Protein AF-U6KZA2-F1 (afdb_monomer)

Foldseek 3Di:
DDQLPDDLLVLLLVLLVCVVVVPQEDEAEQDDDPDPVDRDRNDDDDQLLQLLSQLLNVVSPRNYYHGDHHIDPPVCVVVSVVVVVVVVVVVVVCVVCVDDDDDDDDDDDDDDPVVVVSNVVSNVSSVVSNVSSVVVVVPDD

Radius of gyration: 17.97 Å; Cα contacts (8 Å, |Δi|>4): 141; chains: 1; bounding box: 48×34×57 Å

Sequence (141 aa):
MLGLGETPEEVAEALLLLRAAKVDAVTLGQYLRPSRGQLGVVSFVSPQQFEVYRHLALQQGFAFAAAGPLTRSSYRAGEFFLANLLKKQNAKLQADVGELRGGPQALQGPPSAAAAAAAAAAAEQAAELAEKARQRLQHRP

Secondary structure (DSSP, 8-state):
-B-SS--HHHHHHHHHHHHHTT--EEEEEB----STTSPPP--PPPHHHHHHHHHHHHHTT-SEEEEETT--TTTTHHHHHHHHHHHHHHHHHHHH--S---PPPP--PPPPHHHHHHHHHHHHHHHHHHHHHHHHHHT--

Organism: Eimeria tenella (NCBI:txid5802)

Mean predicted aligned error: 8.43 Å

Structure (mmCIF, N/CA/C/O backbone):
data_AF-U6KZA2-F1
#
_entry.id   AF-U6KZA2-F1
#
loop_
_atom_site.group_PDB
_atom_site.id
_atom_site.type_symbol
_atom_site.label_atom_id
_atom_site.label_alt_id
_atom_site.label_comp_id
_atom_site.label_asym_id
_atom_site.label_entity_id
_atom_site.label_seq_id
_atom_site.pdbx_PDB_ins_code
_atom_site.Cartn_x
_atom_site.Cartn_y
_atom_site.Cartn_z
_atom_site.occupancy
_atom_site.B_iso_or_equiv
_atom_site.auth_seq_id
_atom_site.auth_comp_id
_atom_site.auth_asym_id
_atom_site.auth_atom_id
_atom_site.pdbx_PDB_model_num
ATOM 1 N N . MET A 1 1 ? -2.045 4.811 4.011 1.00 96.31 1 MET A N 1
ATOM 2 C CA . MET A 1 1 ? -1.496 4.549 5.360 1.00 96.31 1 MET A CA 1
ATOM 3 C C . MET A 1 1 ? -2.319 3.431 5.957 1.00 96.31 1 MET A C 1
ATOM 5 O O . MET A 1 1 ? -3.520 3.453 5.734 1.00 96.31 1 MET A O 1
ATOM 9 N N . LEU A 1 2 ? -1.687 2.480 6.638 1.00 98.12 2 LEU A N 1
ATOM 10 C CA . LEU A 1 2 ? -2.336 1.286 7.185 1.00 98.12 2 LEU A CA 1
ATOM 11 C C . LEU A 1 2 ? -2.383 1.321 8.717 1.00 98.12 2 LEU A C 1
ATOM 13 O O . LEU A 1 2 ? -1.558 2.000 9.325 1.00 98.12 2 LEU A O 1
ATOM 17 N N . GLY A 1 3 ? -3.301 0.587 9.336 1.00 97.19 3 GLY A N 1
ATOM 18 C CA . GLY A 1 3 ? -3.482 0.513 10.786 1.00 97.19 3 GLY A CA 1
ATOM 19 C C . GLY A 1 3 ? -4.522 1.485 11.343 1.00 97.19 3 GLY A C 1
ATOM 20 O O . GLY A 1 3 ? -4.473 1.819 12.529 1.00 97.19 3 GLY A O 1
ATOM 21 N N . LEU A 1 4 ? -5.437 1.966 10.499 1.00 97.75 4 LEU A N 1
ATOM 22 C CA . LEU A 1 4 ? -6.536 2.867 10.865 1.00 97.75 4 LEU A CA 1
ATOM 23 C C . LEU A 1 4 ? -7.890 2.145 10.976 1.00 97.75 4 LEU A C 1
ATOM 25 O O . LEU A 1 4 ? -8.899 2.793 11.240 1.00 97.75 4 LEU A O 1
ATOM 29 N N . GLY A 1 5 ? -7.899 0.818 10.833 1.00 96.88 5 GLY A N 1
ATOM 30 C CA . GLY A 1 5 ? -9.086 -0.033 10.967 1.00 96.88 5 GLY A CA 1
ATOM 31 C C . GLY A 1 5 ? -9.545 -0.657 9.654 1.00 96.88 5 GLY A C 1
ATOM 32 O O . GLY A 1 5 ? -10.563 -1.338 9.640 1.00 96.88 5 GLY A O 1
ATOM 33 N N . GLU A 1 6 ? -8.794 -0.446 8.576 1.00 97.31 6 GLU A N 1
ATOM 34 C CA . GLU A 1 6 ? -9.039 -1.087 7.293 1.00 97.31 6 GLU A CA 1
ATOM 35 C C . GLU A 1 6 ? -8.785 -2.599 7.341 1.00 97.31 6 GLU A C 1
ATOM 37 O O . GLU A 1 6 ? -7.876 -3.088 8.020 1.00 97.31 6 GLU A O 1
ATOM 42 N N . THR A 1 7 ? -9.578 -3.333 6.571 1.00 96.81 7 THR A N 1
ATOM 43 C CA . THR A 1 7 ? -9.408 -4.767 6.324 1.00 96.81 7 THR A CA 1
ATOM 44 C C . THR A 1 7 ? -8.463 -5.021 5.142 1.00 96.81 7 THR A C 1
ATOM 46 O O . THR A 1 7 ? -8.332 -4.165 4.259 1.00 96.81 7 THR A O 1
ATOM 49 N N . PRO A 1 8 ? -7.805 -6.194 5.065 1.00 96.50 8 PRO A N 1
ATOM 50 C CA . PRO A 1 8 ? -6.988 -6.552 3.906 1.00 96.50 8 PRO A CA 1
ATOM 51 C C . PRO A 1 8 ? -7.754 -6.461 2.578 1.00 96.50 8 PRO A C 1
ATOM 53 O O . PRO A 1 8 ? -7.201 -6.012 1.574 1.00 96.50 8 PRO A O 1
ATOM 56 N N . GLU A 1 9 ? -9.031 -6.843 2.572 1.00 96.06 9 GLU A N 1
ATOM 57 C CA . GLU A 1 9 ? -9.904 -6.778 1.402 1.00 96.06 9 GLU A CA 1
ATOM 58 C C . GLU A 1 9 ? -10.108 -5.330 0.943 1.00 96.06 9 GLU A C 1
ATOM 60 O O . GLU A 1 9 ? -9.954 -5.042 -0.241 1.00 96.06 9 GLU A O 1
ATOM 65 N N . GLU A 1 10 ? -10.356 -4.394 1.864 1.00 96.38 10 GLU A N 1
ATOM 66 C CA . GLU A 1 10 ? -10.488 -2.965 1.541 1.00 96.38 10 GLU A CA 1
ATOM 67 C C . GLU A 1 10 ? -9.183 -2.368 1.001 1.00 96.38 10 GLU A C 1
ATOM 69 O O . GLU A 1 10 ? -9.209 -1.535 0.092 1.00 96.38 10 GLU A O 1
ATOM 74 N N . VAL A 1 11 ? -8.027 -2.812 1.508 1.00 97.62 11 VAL A N 1
ATOM 75 C CA . VAL A 1 11 ? -6.720 -2.412 0.960 1.00 97.62 11 VAL A CA 1
ATOM 76 C C . VAL A 1 11 ? -6.576 -2.903 -0.481 1.00 97.62 11 VAL A C 1
ATOM 78 O O . VAL A 1 11 ? -6.142 -2.150 -1.355 1.00 97.62 11 VAL A O 1
ATOM 81 N N . ALA A 1 12 ? -6.961 -4.148 -0.754 1.00 97.50 12 ALA A N 1
ATOM 82 C CA . ALA A 1 12 ? -6.900 -4.726 -2.090 1.00 97.50 12 ALA A CA 1
ATOM 83 C C . ALA A 1 12 ? -7.874 -4.064 -3.075 1.00 97.50 12 ALA A C 1
ATOM 85 O O . ALA A 1 12 ? -7.502 -3.783 -4.219 1.00 97.50 12 ALA A O 1
ATOM 86 N N . GLU A 1 13 ? -9.086 -3.746 -2.626 1.00 96.75 13 GLU A N 1
ATOM 87 C CA . GLU A 1 13 ? -10.054 -2.952 -3.383 1.00 96.75 13 GLU A CA 1
ATOM 88 C C . GLU A 1 13 ? -9.504 -1.557 -3.698 1.00 96.75 13 GLU A C 1
ATOM 90 O O . GLU A 1 13 ? -9.560 -1.110 -4.844 1.00 96.75 13 GLU A O 1
ATOM 95 N N . ALA A 1 14 ? -8.902 -0.880 -2.716 1.00 97.25 14 ALA A N 1
ATOM 96 C CA . ALA A 1 14 ? -8.285 0.423 -2.930 1.00 97.25 14 ALA A CA 1
ATOM 97 C C . ALA A 1 14 ? -7.166 0.355 -3.983 1.00 97.25 14 ALA A C 1
ATOM 99 O O . ALA A 1 14 ? -7.092 1.217 -4.859 1.00 97.25 14 ALA A O 1
ATOM 100 N N . LEU A 1 15 ? -6.328 -0.687 -3.956 1.00 97.50 15 LEU A N 1
ATOM 101 C CA . LEU A 1 15 ? -5.295 -0.903 -4.974 1.00 97.50 15 LEU A CA 1
ATOM 102 C C . LEU A 1 15 ? -5.895 -1.103 -6.374 1.00 97.50 15 LEU A C 1
ATOM 104 O O . LEU A 1 15 ? -5.389 -0.519 -7.332 1.00 97.50 15 LEU A O 1
ATOM 108 N N . LEU A 1 16 ? -6.983 -1.868 -6.501 1.00 96.25 16 LEU A N 1
ATOM 109 C CA . LEU A 1 16 ? -7.716 -2.035 -7.763 1.00 96.25 16 LEU A CA 1
ATOM 110 C C . LEU A 1 16 ? -8.254 -0.701 -8.296 1.00 96.25 16 LEU A C 1
ATOM 112 O O . LEU A 1 16 ? -8.063 -0.384 -9.471 1.00 96.25 16 LEU A O 1
ATOM 116 N N . LEU A 1 17 ? -8.877 0.102 -7.433 1.00 96.38 17 LEU A N 1
ATOM 117 C CA . LEU A 1 17 ? -9.426 1.410 -7.799 1.00 96.38 17 LEU A CA 1
ATOM 118 C C . LEU A 1 17 ? -8.328 2.394 -8.223 1.00 96.38 17 LEU A C 1
ATOM 120 O O . LEU A 1 17 ? -8.468 3.086 -9.230 1.00 96.38 17 LEU A O 1
ATOM 124 N N . LEU A 1 18 ? -7.198 2.415 -7.513 1.00 97.12 18 LEU A N 1
ATOM 125 C CA . LEU A 1 18 ? -6.031 3.220 -7.885 1.00 97.12 18 LEU A CA 1
ATOM 126 C C . LEU A 1 18 ? -5.467 2.806 -9.253 1.00 97.12 18 LEU A C 1
ATOM 128 O O . LEU A 1 18 ? -5.082 3.661 -10.053 1.00 97.12 18 LEU A O 1
ATOM 132 N N . ARG A 1 19 ? -5.454 1.504 -9.558 1.00 94.88 19 ARG A N 1
ATOM 133 C CA . ARG A 1 19 ? -5.057 1.016 -10.885 1.00 94.88 19 ARG A CA 1
ATOM 134 C C . ARG A 1 19 ? -6.041 1.415 -11.973 1.00 94.88 19 ARG A C 1
ATOM 136 O O . ARG A 1 19 ? -5.595 1.858 -13.030 1.00 94.88 19 ARG A O 1
ATOM 143 N N . ALA A 1 20 ? -7.344 1.338 -11.716 1.00 95.06 20 ALA A N 1
ATOM 144 C CA . ALA A 1 20 ? -8.362 1.833 -12.643 1.00 95.06 20 ALA A CA 1
ATOM 145 C C . ALA A 1 20 ? -8.203 3.344 -12.913 1.00 95.06 20 ALA A C 1
ATOM 147 O O . ALA A 1 20 ? -8.354 3.794 -14.048 1.00 95.06 20 ALA A O 1
ATOM 148 N N . ALA A 1 21 ? -7.786 4.109 -11.900 1.00 97.31 21 ALA A N 1
ATOM 149 C CA . ALA A 1 21 ? -7.436 5.525 -12.011 1.00 97.31 21 ALA A CA 1
ATOM 150 C C . ALA A 1 21 ? -6.050 5.793 -12.642 1.00 97.31 21 ALA A C 1
ATOM 152 O O . ALA A 1 21 ? -5.601 6.938 -12.667 1.00 97.31 21 ALA A O 1
ATOM 153 N N . LYS A 1 22 ? -5.371 4.764 -13.173 1.00 95.25 22 LYS A N 1
ATOM 154 C CA . LYS A 1 22 ? -4.061 4.847 -13.846 1.00 95.25 22 LYS A CA 1
ATOM 155 C C . LYS A 1 22 ? -2.928 5.381 -12.956 1.00 95.25 22 LYS A C 1
ATOM 157 O O . LYS A 1 22 ? -2.008 6.029 -13.444 1.00 95.25 22 LYS A O 1
ATOM 162 N N . VAL A 1 23 ? -2.958 5.093 -11.654 1.00 95.56 23 VAL A N 1
ATOM 163 C CA . VAL A 1 23 ? -1.880 5.480 -10.727 1.00 95.56 23 VAL A CA 1
ATOM 164 C C . VAL A 1 23 ? -0.661 4.579 -10.905 1.00 95.56 23 VAL A C 1
ATOM 166 O O . VAL A 1 23 ? -0.745 3.378 -10.670 1.00 95.56 23 VAL A O 1
ATOM 169 N N . ASP A 1 24 ? 0.493 5.142 -11.260 1.00 91.50 24 ASP A N 1
ATOM 170 C CA . ASP A 1 24 ? 1.701 4.363 -11.578 1.00 91.50 24 ASP A CA 1
ATOM 171 C C . ASP A 1 24 ? 2.469 3.839 -10.358 1.00 91.50 24 ASP A C 1
ATOM 173 O O . ASP A 1 24 ? 3.098 2.783 -10.434 1.00 91.50 24 ASP A O 1
ATOM 177 N N . ALA A 1 25 ? 2.439 4.565 -9.239 1.00 92.75 25 ALA A N 1
ATOM 178 C CA . ALA A 1 25 ? 3.220 4.252 -8.047 1.00 92.75 25 ALA A CA 1
ATOM 179 C C . ALA A 1 25 ? 2.364 4.255 -6.788 1.00 92.75 25 ALA A C 1
ATOM 181 O O . ALA A 1 25 ? 1.536 5.144 -6.597 1.00 92.75 25 ALA A O 1
ATOM 182 N N . VAL A 1 26 ? 2.623 3.304 -5.895 1.00 95.88 26 VAL A N 1
ATOM 183 C CA . VAL A 1 26 ? 1.966 3.244 -4.591 1.00 95.88 26 VAL A CA 1
ATOM 184 C C . VAL A 1 26 ? 2.967 2.990 -3.472 1.00 95.88 26 VAL A C 1
ATOM 186 O O . VAL A 1 26 ? 3.913 2.211 -3.601 1.00 95.88 26 VAL A O 1
ATOM 189 N N . THR A 1 27 ? 2.744 3.662 -2.346 1.00 96.38 27 THR A N 1
ATOM 190 C CA . THR A 1 27 ? 3.490 3.443 -1.108 1.00 96.38 27 THR A CA 1
ATOM 191 C C . THR A 1 27 ? 2.529 3.077 0.014 1.00 96.38 27 THR A C 1
ATOM 193 O O . THR A 1 27 ? 1.573 3.813 0.269 1.00 96.38 27 THR A O 1
ATOM 196 N N . LEU A 1 28 ? 2.802 1.985 0.718 1.00 97.75 28 LEU A N 1
ATOM 197 C CA . LEU A 1 28 ? 2.003 1.496 1.836 1.00 97.75 28 LEU A CA 1
ATOM 198 C C . LEU A 1 28 ? 2.852 1.529 3.108 1.00 97.75 28 LEU A C 1
ATOM 200 O O . LEU A 1 28 ? 3.804 0.768 3.253 1.00 97.75 28 LEU A O 1
ATOM 204 N N . GLY A 1 29 ? 2.521 2.446 4.014 1.00 97.62 29 GLY A N 1
ATOM 205 C CA . GLY A 1 29 ? 3.228 2.645 5.279 1.00 97.62 29 GLY A CA 1
ATOM 206 C C . GLY A 1 29 ? 2.314 2.506 6.489 1.00 97.62 29 GLY A C 1
ATOM 207 O O . GLY A 1 29 ? 1.120 2.805 6.391 1.00 97.62 29 GLY A O 1
ATOM 208 N N . GLN A 1 30 ? 2.879 2.105 7.630 1.00 98.25 30 GLN A N 1
ATOM 209 C CA . GLN A 1 30 ? 2.163 2.066 8.907 1.00 98.25 30 GLN A CA 1
ATOM 210 C C . GLN A 1 30 ? 1.814 3.486 9.358 1.00 98.25 30 GLN A C 1
ATOM 212 O O . GLN A 1 30 ? 2.673 4.375 9.403 1.00 98.25 30 GLN A O 1
ATOM 217 N N . TYR A 1 31 ? 0.557 3.691 9.735 1.00 97.94 31 TYR A N 1
ATOM 218 C CA . TYR A 1 31 ? 0.115 4.877 10.444 1.00 97.94 31 TYR A CA 1
ATOM 219 C C . TYR A 1 31 ? 0.740 4.891 11.834 1.00 97.94 31 TYR A C 1
ATOM 221 O O . TYR A 1 31 ? 0.541 3.985 12.643 1.00 97.94 31 TYR A O 1
ATOM 229 N N . LEU A 1 32 ? 1.514 5.943 12.083 1.00 95.94 32 LEU A N 1
ATOM 230 C CA . LEU A 1 32 ? 2.088 6.245 13.380 1.00 95.94 32 LEU A CA 1
ATOM 231 C C . LEU A 1 32 ? 1.425 7.522 13.865 1.00 95.94 32 LEU A C 1
ATOM 233 O O . LEU A 1 32 ? 1.594 8.585 13.265 1.00 95.94 32 LEU A O 1
ATOM 237 N N . ARG A 1 33 ? 0.641 7.389 14.932 1.00 96.31 33 ARG A N 1
ATOM 238 C CA . ARG A 1 33 ? -0.063 8.502 15.557 1.00 96.31 33 ARG A CA 1
ATOM 239 C C . ARG A 1 33 ? 0.952 9.559 16.032 1.00 96.31 33 ARG A C 1
ATOM 241 O O . ARG A 1 33 ? 1.757 9.233 16.902 1.00 96.31 33 ARG A O 1
ATOM 248 N N . PRO A 1 34 ? 0.913 10.806 15.517 1.00 95.12 34 PRO A N 1
ATOM 249 C CA . PRO A 1 34 ? 1.897 11.829 15.883 1.00 95.12 34 PRO A CA 1
ATOM 250 C C . PRO A 1 34 ? 1.764 12.306 17.333 1.00 95.12 34 PRO A C 1
ATOM 252 O O . PRO A 1 34 ? 2.760 12.461 18.033 1.00 95.12 34 PRO A O 1
ATOM 255 N N . SER A 1 35 ? 0.533 12.545 17.796 1.00 96.00 35 SER A N 1
ATOM 256 C CA . SER A 1 35 ? 0.237 12.932 19.175 1.00 96.00 35 SER A CA 1
ATOM 257 C C . SER A 1 35 ? -1.152 12.447 19.609 1.00 96.00 35 SER A C 1
ATOM 259 O O . SER A 1 35 ? -1.913 11.855 18.839 1.00 96.00 35 SER A O 1
ATOM 261 N N . ARG A 1 36 ? -1.511 12.690 20.876 1.00 93.75 36 ARG A N 1
ATOM 262 C CA . ARG A 1 36 ? -2.804 12.275 21.451 1.00 93.75 36 ARG A CA 1
ATOM 263 C C . ARG A 1 36 ? -4.021 12.963 20.813 1.00 93.75 36 ARG A C 1
ATOM 265 O O . ARG A 1 36 ? -5.136 12.522 21.054 1.00 93.75 36 ARG A O 1
ATOM 272 N N . GLY A 1 37 ? -3.832 14.009 20.009 1.00 94.88 37 GLY A N 1
ATOM 273 C CA . GLY A 1 37 ? -4.934 14.711 19.341 1.00 94.88 37 GLY A CA 1
ATOM 274 C C . GLY A 1 37 ? -5.424 14.046 18.051 1.00 94.88 37 GLY A C 1
ATOM 275 O O . GLY A 1 37 ? -6.540 14.309 17.622 1.00 94.88 37 GLY A O 1
ATOM 276 N N . GLN A 1 38 ? -4.614 13.191 17.419 1.00 96.75 38 GLN A N 1
ATOM 277 C CA . GLN A 1 38 ? -4.977 12.522 16.163 1.00 96.75 38 GLN A CA 1
ATOM 278 C C . GLN A 1 38 ? -5.609 11.153 16.419 1.00 96.75 38 GLN A C 1
ATOM 280 O O . GLN A 1 38 ? -5.552 10.635 17.540 1.00 96.75 38 GLN A O 1
ATOM 285 N N . LEU A 1 39 ? -6.174 10.562 15.362 1.00 95.69 39 LEU A N 1
ATOM 286 C CA . LEU A 1 39 ? -6.772 9.228 15.379 1.00 95.69 39 LEU A CA 1
ATOM 287 C C . LEU A 1 39 ? -5.837 8.204 16.035 1.00 95.69 39 LEU A C 1
ATOM 289 O O . LEU A 1 39 ? -4.617 8.233 15.834 1.00 95.69 39 LEU A O 1
ATOM 293 N N . GLY A 1 40 ? -6.422 7.319 16.843 1.00 96.69 40 GLY A N 1
ATOM 294 C CA . GLY A 1 40 ? -5.720 6.185 17.434 1.00 96.69 40 GLY A CA 1
ATOM 295 C C . GLY A 1 40 ? -5.232 5.209 16.365 1.00 96.69 40 GLY A C 1
ATOM 296 O O . GLY A 1 40 ? -5.818 5.117 15.290 1.00 96.69 40 GLY A O 1
ATOM 297 N N . VAL A 1 41 ? -4.154 4.484 16.663 1.00 96.81 41 VAL A N 1
ATOM 298 C CA . VAL A 1 41 ? -3.764 3.321 15.855 1.00 96.81 41 VAL A CA 1
ATOM 299 C C . VAL A 1 41 ? -4.702 2.176 16.228 1.00 96.81 41 VAL A C 1
ATOM 301 O O . VAL A 1 41 ? -4.843 1.880 17.413 1.00 96.81 41 VAL A O 1
ATOM 304 N N . VAL A 1 42 ? -5.336 1.556 15.236 1.00 97.62 42 VAL A N 1
ATOM 305 C CA . VAL A 1 42 ? -6.224 0.400 15.437 1.00 97.62 42 VAL A CA 1
ATOM 306 C C . VAL A 1 42 ? -5.425 -0.899 15.412 1.00 97.62 42 VAL A C 1
ATOM 308 O O . VAL A 1 42 ? -5.650 -1.780 16.236 1.00 97.62 42 VAL A O 1
ATOM 311 N N . SER A 1 43 ? -4.459 -1.015 14.499 1.00 96.75 43 SER A N 1
ATOM 312 C CA . SER A 1 43 ? -3.628 -2.211 14.362 1.00 96.75 43 SER A CA 1
ATOM 313 C C . SER A 1 43 ? -2.228 -1.882 13.840 1.00 96.75 43 SER A C 1
ATOM 315 O O . SER A 1 43 ? -2.002 -0.877 13.159 1.00 96.75 43 SER A O 1
ATOM 317 N N . PHE A 1 44 ? -1.269 -2.746 14.178 1.00 97.50 44 PHE A N 1
ATOM 318 C CA . PHE A 1 44 ? 0.072 -2.732 13.602 1.00 97.50 44 PHE A CA 1
ATOM 319 C C . PHE A 1 44 ? 0.187 -3.855 12.576 1.00 97.50 44 PHE A C 1
ATOM 321 O O . PHE A 1 44 ? 0.029 -5.028 12.910 1.00 97.50 44 PHE A O 1
ATOM 328 N N . VAL A 1 45 ? 0.456 -3.487 11.327 1.00 97.06 45 VAL A N 1
ATOM 329 C CA . VAL A 1 45 ? 0.575 -4.435 10.217 1.00 97.06 45 VAL A CA 1
ATOM 330 C C . VAL A 1 45 ? 1.915 -5.168 10.301 1.00 97.06 45 VAL A C 1
ATOM 332 O O . VAL A 1 45 ? 2.962 -4.550 10.509 1.00 97.06 45 VAL A O 1
ATOM 335 N N . SER A 1 46 ? 1.893 -6.494 10.141 1.00 96.38 46 SER A N 1
ATOM 336 C CA . SER A 1 46 ? 3.106 -7.312 10.187 1.00 96.38 46 SER A CA 1
ATOM 337 C C . SER A 1 46 ? 3.982 -7.098 8.943 1.00 96.38 46 SER A C 1
ATOM 339 O O . SER A 1 46 ? 3.462 -6.815 7.859 1.00 96.38 46 SER A O 1
ATOM 341 N N . PRO A 1 47 ? 5.314 -7.276 9.043 1.00 94.00 47 PRO A N 1
ATOM 342 C CA . PRO A 1 47 ? 6.202 -7.230 7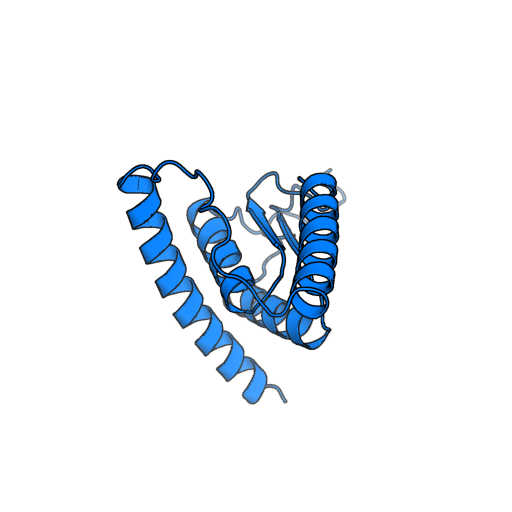.880 1.00 94.00 47 PRO A CA 1
ATOM 343 C C . PRO A 1 47 ? 5.777 -8.182 6.751 1.00 94.00 47 PRO A C 1
ATOM 345 O O . PRO A 1 47 ? 5.847 -7.818 5.582 1.00 94.00 47 PRO A O 1
ATOM 348 N N . GLN A 1 48 ? 5.274 -9.370 7.095 1.00 94.62 48 GLN A N 1
ATOM 349 C CA . GLN A 1 48 ? 4.788 -10.360 6.131 1.00 94.62 48 GLN A CA 1
ATOM 350 C C . GLN A 1 48 ? 3.576 -9.834 5.355 1.00 94.62 48 GLN A C 1
ATOM 352 O O . GLN A 1 48 ? 3.523 -9.954 4.135 1.00 94.62 48 GLN A O 1
ATOM 357 N N . GLN A 1 49 ? 2.635 -9.181 6.041 1.00 95.50 49 GLN A N 1
ATOM 358 C CA . GLN A 1 49 ? 1.462 -8.597 5.397 1.00 95.50 49 GLN A CA 1
ATOM 359 C C . GLN A 1 49 ? 1.835 -7.416 4.483 1.00 95.50 49 GLN A C 1
ATOM 361 O O . GLN A 1 49 ? 1.218 -7.230 3.434 1.00 95.50 49 GLN A O 1
ATOM 366 N N . PHE A 1 50 ? 2.870 -6.638 4.824 1.00 96.88 50 PHE A N 1
ATOM 367 C CA . PHE A 1 50 ? 3.401 -5.621 3.911 1.00 96.88 50 PHE A CA 1
ATOM 368 C C . PHE A 1 50 ? 3.931 -6.234 2.610 1.00 96.88 50 PHE A C 1
ATOM 370 O O . PHE A 1 50 ? 3.655 -5.684 1.544 1.00 96.88 50 PHE A O 1
ATOM 377 N N . GLU A 1 51 ? 4.626 -7.374 2.666 1.00 95.44 51 GLU A N 1
ATOM 378 C CA . GLU A 1 51 ? 5.061 -8.073 1.450 1.00 95.44 51 GLU A CA 1
ATOM 379 C C . GLU A 1 51 ? 3.874 -8.568 0.619 1.00 95.44 51 GLU A C 1
ATOM 381 O O . GLU A 1 51 ? 3.867 -8.358 -0.594 1.00 95.44 51 GLU A O 1
ATOM 386 N N . VAL A 1 52 ? 2.826 -9.117 1.248 1.00 96.88 52 VAL A N 1
ATOM 387 C CA . VAL A 1 52 ? 1.574 -9.483 0.552 1.00 96.88 52 VAL A CA 1
ATOM 388 C C . VAL A 1 52 ? 1.022 -8.283 -0.218 1.00 96.88 52 VAL A C 1
ATOM 390 O O . VAL A 1 52 ? 0.759 -8.376 -1.416 1.00 96.88 52 VAL A O 1
ATOM 393 N N . TYR A 1 53 ? 0.908 -7.118 0.426 1.00 97.56 53 TYR A N 1
ATOM 394 C CA . TYR A 1 53 ? 0.397 -5.920 -0.240 1.00 97.56 53 TYR A CA 1
ATOM 395 C C . TYR A 1 53 ? 1.323 -5.393 -1.340 1.00 97.56 53 TYR A C 1
ATOM 397 O O . TYR A 1 53 ? 0.848 -4.874 -2.353 1.00 97.56 53 TYR A O 1
ATOM 405 N N . ARG A 1 54 ? 2.643 -5.535 -1.173 1.00 95.88 54 ARG A N 1
ATOM 406 C CA . ARG A 1 54 ? 3.625 -5.183 -2.205 1.00 95.88 54 ARG A CA 1
ATOM 407 C C . ARG A 1 54 ? 3.441 -6.048 -3.444 1.00 95.88 54 ARG A C 1
ATOM 409 O O . ARG A 1 54 ? 3.366 -5.516 -4.550 1.00 95.88 54 ARG A O 1
ATOM 416 N N . HIS A 1 55 ? 3.349 -7.363 -3.255 1.00 95.50 55 HIS A N 1
ATOM 417 C CA . HIS A 1 55 ? 3.132 -8.324 -4.329 1.00 95.50 55 HIS A CA 1
ATOM 418 C C . HIS A 1 55 ? 1.800 -8.086 -5.026 1.00 95.50 55 HIS A C 1
ATOM 420 O O . HIS A 1 55 ? 1.776 -7.999 -6.252 1.00 95.50 55 HIS A O 1
ATOM 426 N N . LEU A 1 56 ? 0.734 -7.874 -4.255 1.00 96.38 56 LEU A N 1
ATOM 427 C CA . LEU A 1 56 ? -0.575 -7.520 -4.783 1.00 96.38 56 LEU A CA 1
ATOM 428 C C . LEU A 1 56 ? -0.499 -6.274 -5.671 1.00 96.38 56 LEU A C 1
ATOM 430 O O . LEU A 1 56 ? -0.935 -6.310 -6.815 1.00 96.38 56 LEU A O 1
ATOM 434 N N . ALA A 1 57 ? 0.104 -5.180 -5.204 1.00 95.75 57 ALA A N 1
ATOM 435 C CA . ALA A 1 57 ? 0.254 -3.980 -6.025 1.00 95.75 57 ALA A CA 1
ATOM 436 C C . ALA A 1 57 ? 1.028 -4.266 -7.333 1.00 95.75 57 ALA A C 1
ATOM 438 O O . ALA A 1 57 ? 0.586 -3.903 -8.426 1.00 95.75 57 ALA A O 1
ATOM 439 N N . LEU A 1 58 ? 2.155 -4.973 -7.264 1.00 93.25 58 LEU A N 1
ATOM 440 C CA . LEU A 1 58 ? 2.927 -5.308 -8.465 1.00 93.25 58 LEU A CA 1
ATOM 441 C C . LEU A 1 58 ? 2.132 -6.184 -9.449 1.00 93.25 58 LEU A C 1
ATOM 443 O O . LEU A 1 58 ? 2.147 -5.910 -10.647 1.00 93.25 58 LEU A O 1
ATOM 447 N N . GLN A 1 59 ? 1.383 -7.176 -8.959 1.00 93.56 59 GLN A N 1
ATOM 448 C CA . GLN A 1 59 ? 0.514 -8.035 -9.777 1.00 93.56 59 GLN A CA 1
ATOM 449 C C . GLN A 1 59 ? -0.602 -7.246 -10.479 1.00 93.56 59 GLN A C 1
ATOM 451 O O . GLN A 1 59 ? -0.972 -7.569 -11.604 1.00 93.56 59 GLN A O 1
ATOM 456 N N . GLN A 1 60 ? -1.106 -6.179 -9.854 1.00 92.12 60 GLN A N 1
ATOM 457 C CA . GLN A 1 60 ? -2.145 -5.314 -10.429 1.00 92.12 60 GLN A CA 1
ATOM 458 C C . GLN A 1 60 ? -1.576 -4.270 -11.414 1.00 92.12 60 GLN A C 1
ATOM 460 O O . GLN A 1 60 ? -2.311 -3.451 -11.975 1.00 92.12 60 GLN A O 1
ATOM 465 N N . GLY A 1 61 ? -0.260 -4.289 -11.645 1.00 92.69 61 GLY A N 1
ATOM 466 C CA . GLY A 1 61 ? 0.401 -3.501 -12.681 1.00 92.69 61 GLY A CA 1
ATOM 467 C C . GLY A 1 61 ? 0.858 -2.113 -12.241 1.00 92.69 61 GLY A C 1
ATOM 468 O O . GLY A 1 61 ? 1.035 -1.246 -13.097 1.00 92.69 61 GLY A O 1
ATOM 469 N N . PHE A 1 62 ? 1.049 -1.865 -10.940 1.00 93.75 62 PHE A N 1
ATOM 470 C CA . PHE A 1 62 ? 1.785 -0.671 -10.512 1.00 93.75 62 PHE A CA 1
ATOM 471 C C . PHE A 1 62 ? 3.226 -0.746 -11.040 1.00 93.75 62 PHE A C 1
ATOM 473 O O . PHE A 1 62 ? 3.911 -1.755 -10.873 1.00 93.75 62 PHE A O 1
ATOM 480 N N . ALA A 1 63 ? 3.715 0.338 -11.642 1.00 90.00 63 ALA A N 1
ATOM 481 C CA . ALA A 1 63 ? 5.103 0.441 -12.088 1.00 90.00 63 ALA A CA 1
ATOM 482 C C . ALA A 1 63 ? 6.086 0.430 -10.905 1.00 90.00 63 ALA A C 1
ATOM 484 O O . ALA A 1 63 ? 7.247 0.045 -11.067 1.00 90.00 63 ALA A O 1
ATOM 485 N N . PHE A 1 64 ? 5.619 0.849 -9.725 1.00 91.38 64 PHE A N 1
ATOM 486 C CA . PHE A 1 64 ? 6.357 0.779 -8.472 1.00 91.38 64 PHE A CA 1
ATOM 487 C C . PHE A 1 64 ? 5.435 0.598 -7.275 1.00 91.38 64 PHE A C 1
ATOM 489 O O . PHE A 1 64 ? 4.433 1.296 -7.122 1.00 91.38 64 PHE A O 1
ATOM 496 N N . ALA A 1 65 ? 5.834 -0.311 -6.393 1.00 94.06 65 ALA A N 1
ATOM 497 C CA . ALA A 1 65 ? 5.197 -0.518 -5.109 1.00 94.06 65 ALA A CA 1
ATOM 498 C C . ALA A 1 65 ? 6.266 -0.631 -4.023 1.00 94.06 65 ALA A C 1
ATOM 500 O O . ALA A 1 65 ? 7.155 -1.487 -4.093 1.00 94.06 65 ALA A O 1
ATOM 501 N N . ALA A 1 66 ? 6.155 0.214 -3.003 1.00 93.25 66 ALA A N 1
ATOM 502 C CA . ALA A 1 66 ? 6.909 0.075 -1.766 1.00 93.25 66 ALA A CA 1
ATOM 503 C C . ALA A 1 66 ? 5.934 -0.138 -0.612 1.00 93.25 66 ALA A C 1
ATOM 505 O O . ALA A 1 66 ? 4.977 0.618 -0.455 1.00 93.25 66 ALA A O 1
ATOM 506 N N . ALA A 1 67 ? 6.181 -1.152 0.204 1.00 95.94 67 ALA A N 1
ATOM 507 C CA . ALA A 1 67 ? 5.351 -1.460 1.353 1.00 95.94 67 ALA A CA 1
ATOM 508 C C . ALA A 1 67 ? 6.255 -1.806 2.533 1.00 95.94 67 ALA A C 1
ATOM 510 O O . ALA A 1 67 ? 7.196 -2.580 2.381 1.00 95.94 67 ALA A O 1
ATOM 511 N N . GLY A 1 68 ? 5.995 -1.211 3.690 1.00 95.38 68 GLY A N 1
ATOM 512 C CA . GLY A 1 68 ? 6.762 -1.489 4.895 1.00 95.38 68 GLY A CA 1
ATOM 513 C C . GLY A 1 68 ? 6.390 -0.565 6.052 1.00 95.38 68 GLY A C 1
ATOM 514 O O . GLY A 1 68 ? 5.844 0.519 5.828 1.00 95.38 68 GLY A O 1
ATOM 515 N N . PRO A 1 69 ? 6.725 -0.926 7.305 1.00 95.94 69 PRO A N 1
ATOM 516 C CA . PRO A 1 69 ? 6.297 -0.162 8.480 1.00 95.94 69 PRO A CA 1
ATOM 517 C C . PRO A 1 69 ? 6.708 1.319 8.427 1.00 95.94 69 PRO A C 1
ATOM 519 O O . PRO A 1 69 ? 5.920 2.220 8.715 1.00 95.94 69 PRO A O 1
ATOM 522 N N . LEU A 1 70 ? 7.937 1.591 7.987 1.00 95.00 70 LEU A N 1
ATOM 523 C CA . LEU A 1 70 ? 8.498 2.944 7.931 1.00 95.00 70 LEU A CA 1
ATOM 524 C C . LEU A 1 70 ? 8.370 3.604 6.554 1.00 95.00 70 LEU A C 1
ATOM 526 O O . LEU A 1 70 ? 8.823 4.734 6.374 1.00 95.00 70 LEU A O 1
ATOM 530 N N . THR A 1 71 ? 7.746 2.938 5.581 1.00 94.88 71 THR A N 1
ATOM 531 C CA . THR A 1 71 ? 7.575 3.488 4.235 1.00 94.88 71 THR A CA 1
ATOM 532 C C . THR A 1 71 ? 6.753 4.776 4.282 1.00 94.88 71 THR A C 1
ATOM 534 O O . THR A 1 71 ? 5.775 4.908 5.025 1.00 94.88 71 THR A O 1
ATOM 537 N N . ARG A 1 72 ? 7.175 5.758 3.487 1.00 93.75 72 ARG A N 1
ATOM 538 C CA . ARG A 1 72 ? 6.518 7.054 3.286 1.00 93.75 72 ARG A CA 1
ATOM 539 C C . ARG A 1 72 ? 6.482 7.360 1.794 1.00 93.75 72 ARG A C 1
ATOM 541 O O . ARG A 1 72 ? 7.191 6.719 1.024 1.00 93.75 72 ARG A O 1
ATOM 548 N N . SER A 1 73 ? 5.696 8.354 1.398 1.00 89.62 73 SER A N 1
ATOM 549 C CA . SER A 1 73 ? 5.530 8.738 -0.010 1.00 89.62 73 SER A CA 1
ATOM 550 C C . SER A 1 73 ? 6.846 9.099 -0.709 1.00 89.62 73 SER A C 1
ATOM 552 O O . SER A 1 73 ? 7.017 8.795 -1.883 1.00 89.62 73 SER A O 1
ATOM 554 N N . SER A 1 74 ? 7.796 9.708 0.005 1.00 88.06 74 SER A N 1
ATOM 555 C CA . SER A 1 74 ? 9.111 10.077 -0.536 1.00 88.06 74 SER A CA 1
ATOM 556 C C . SER A 1 74 ? 10.106 8.914 -0.612 1.00 88.06 74 SER A C 1
ATOM 558 O O . SER A 1 74 ? 11.173 9.063 -1.211 1.00 88.06 74 SER A O 1
ATOM 560 N N . TYR A 1 75 ? 9.793 7.758 -0.019 1.00 84.56 75 TYR A N 1
ATOM 561 C CA . TYR A 1 75 ? 10.714 6.628 0.048 1.00 84.56 75 TYR A CA 1
ATOM 562 C C . TYR A 1 75 ? 11.071 6.131 -1.359 1.00 84.56 75 TYR A C 1
ATOM 564 O O . TYR A 1 75 ? 10.208 5.658 -2.096 1.00 84.56 75 TYR A O 1
ATOM 572 N N . ARG A 1 76 ? 12.356 6.246 -1.722 1.00 81.88 76 ARG A N 1
ATOM 573 C CA . ARG A 1 76 ? 12.919 5.855 -3.031 1.00 81.88 76 ARG A CA 1
ATOM 574 C C . ARG A 1 76 ? 12.205 6.482 -4.240 1.00 81.88 76 ARG A C 1
ATOM 576 O O . ARG A 1 76 ? 12.301 5.969 -5.352 1.00 81.88 76 ARG A O 1
ATOM 583 N N . ALA A 1 77 ? 11.540 7.626 -4.054 1.00 84.69 77 ALA A N 1
ATOM 584 C CA . ALA A 1 77 ? 10.819 8.307 -5.131 1.00 84.69 77 ALA A CA 1
ATOM 585 C C . ALA A 1 77 ? 11.757 8.761 -6.268 1.00 84.69 77 ALA A C 1
ATOM 587 O O . ALA A 1 77 ? 11.400 8.661 -7.440 1.00 84.69 77 ALA A O 1
ATOM 588 N N . GLY A 1 78 ? 12.980 9.194 -5.934 1.00 81.94 78 GLY A N 1
ATOM 589 C CA . GLY A 1 78 ? 13.998 9.557 -6.927 1.00 81.94 78 GLY A CA 1
ATOM 590 C C . GLY A 1 78 ? 14.471 8.367 -7.767 1.00 81.94 78 GLY A C 1
ATOM 591 O O . GLY A 1 78 ? 14.576 8.478 -8.986 1.00 81.94 78 GLY A O 1
ATOM 592 N N . GLU A 1 79 ? 14.684 7.207 -7.141 1.00 83.44 79 GLU A N 1
ATOM 593 C CA . GLU A 1 79 ? 15.058 5.977 -7.851 1.00 83.44 79 GLU A CA 1
ATOM 594 C C . GLU A 1 79 ? 13.941 5.507 -8.784 1.00 83.44 79 GLU A C 1
ATOM 596 O O . GLU A 1 79 ? 14.205 5.139 -9.926 1.00 83.44 79 GLU A O 1
ATOM 601 N N . PHE A 1 80 ? 12.687 5.571 -8.327 1.00 82.31 80 PHE A N 1
ATOM 602 C CA . PHE A 1 80 ? 11.530 5.283 -9.167 1.00 82.31 80 PHE A CA 1
ATOM 603 C C . PHE A 1 80 ? 11.445 6.225 -10.373 1.00 82.31 80 PHE A C 1
ATOM 605 O O . PHE A 1 80 ? 11.271 5.766 -11.504 1.00 82.31 80 PHE A 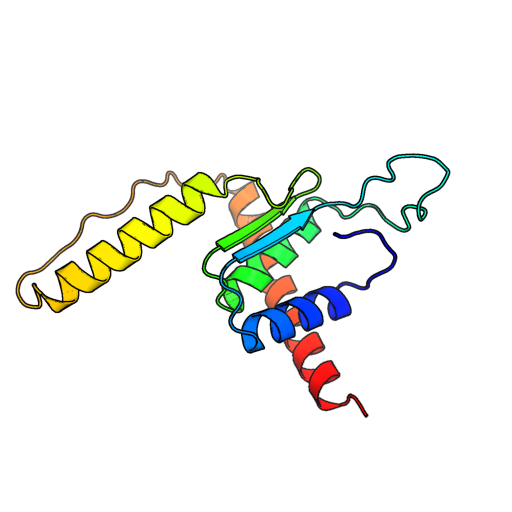O 1
ATOM 612 N N . PHE A 1 81 ? 11.588 7.534 -10.144 1.00 82.00 81 PHE A N 1
ATOM 613 C CA . PHE A 1 81 ? 11.549 8.532 -11.209 1.00 82.00 81 PHE A CA 1
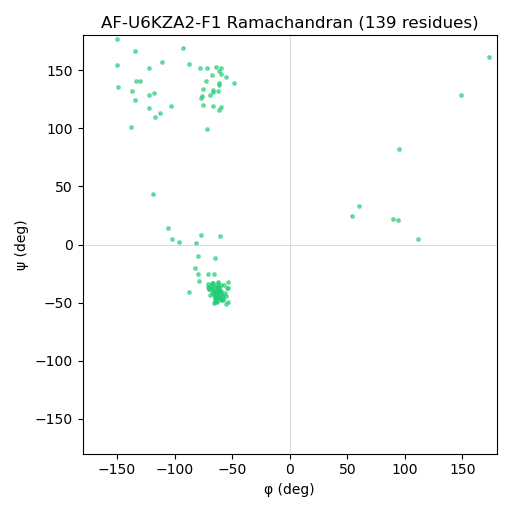ATOM 614 C C . PHE A 1 81 ? 12.626 8.260 -12.262 1.00 82.00 81 PHE A C 1
ATOM 616 O O . PHE A 1 81 ? 12.320 8.200 -13.455 1.00 82.00 81 PHE A O 1
ATOM 623 N N . LEU A 1 82 ? 13.864 8.015 -11.823 1.00 82.62 82 LEU A N 1
ATOM 624 C CA . LEU A 1 82 ? 14.977 7.712 -12.717 1.00 82.62 82 LEU A CA 1
ATOM 625 C C . LEU A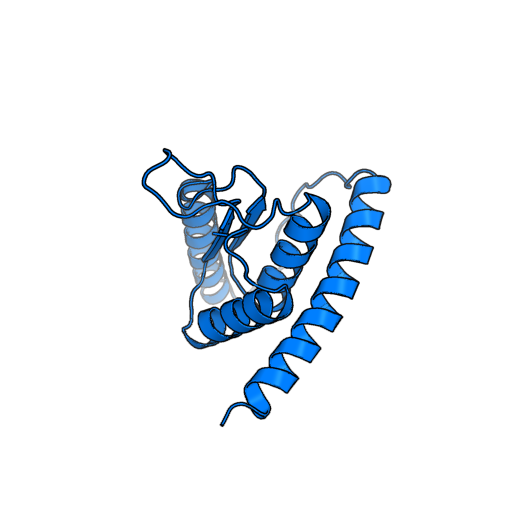 1 82 ? 14.763 6.391 -13.470 1.00 82.62 82 LEU A C 1
ATOM 627 O O . LEU A 1 82 ? 14.932 6.349 -14.686 1.00 82.62 82 LEU A O 1
ATOM 631 N N . ALA A 1 83 ? 14.329 5.329 -12.787 1.00 81.75 83 ALA A N 1
ATOM 632 C CA . ALA A 1 83 ? 14.045 4.043 -13.418 1.00 81.75 83 ALA A CA 1
ATOM 633 C C . ALA A 1 83 ? 12.954 4.158 -14.497 1.00 81.75 83 ALA A C 1
ATOM 635 O O . ALA A 1 83 ? 13.076 3.564 -15.569 1.00 81.75 83 ALA A O 1
ATOM 636 N N . ASN A 1 84 ? 11.909 4.952 -14.256 1.00 80.94 84 ASN A N 1
ATOM 637 C CA . ASN A 1 84 ? 10.870 5.216 -15.249 1.00 80.94 84 ASN A CA 1
ATOM 638 C C . ASN A 1 84 ? 11.351 6.083 -16.411 1.00 80.94 84 ASN A C 1
ATOM 640 O O . ASN A 1 84 ? 10.958 5.834 -17.551 1.00 80.94 84 ASN A O 1
ATOM 644 N N . LEU A 1 85 ? 12.196 7.083 -16.148 1.00 79.75 85 LEU A N 1
ATOM 645 C CA . LEU A 1 85 ? 12.812 7.890 -17.198 1.00 79.75 85 LEU A CA 1
ATOM 646 C C . LEU A 1 85 ? 13.654 7.006 -18.131 1.00 79.75 85 LEU A C 1
ATOM 648 O O . LEU A 1 85 ? 13.484 7.067 -19.348 1.00 79.75 85 LEU A O 1
ATOM 652 N N . LEU A 1 86 ? 14.476 6.119 -17.560 1.00 80.75 86 LEU A N 1
ATOM 653 C CA . LEU A 1 86 ? 15.294 5.157 -18.302 1.00 80.75 86 LEU A CA 1
ATOM 654 C C . LEU A 1 86 ? 14.442 4.139 -19.069 1.00 80.75 86 LEU A C 1
ATOM 656 O O . LEU A 1 86 ? 14.723 3.862 -20.230 1.00 80.75 86 LEU A O 1
ATOM 660 N N . LYS A 1 87 ? 13.361 3.614 -18.475 1.00 80.31 87 LYS A N 1
ATOM 661 C CA . LYS A 1 87 ? 12.417 2.730 -19.184 1.00 80.31 87 LYS A CA 1
ATOM 662 C C . LYS A 1 87 ? 11.792 3.415 -20.400 1.00 80.31 87 LYS A C 1
ATOM 664 O O . LYS A 1 87 ? 11.715 2.799 -21.456 1.00 80.31 87 LYS A O 1
ATOM 669 N N . LYS A 1 88 ? 11.381 4.683 -20.276 1.00 79.44 88 LYS A N 1
ATOM 670 C CA . LYS A 1 88 ? 10.831 5.465 -21.399 1.00 79.44 88 LYS A CA 1
ATOM 671 C C . LYS A 1 88 ? 11.874 5.703 -22.491 1.00 79.44 88 LYS A C 1
ATOM 673 O O . LYS A 1 88 ? 11.548 5.573 -23.667 1.00 79.44 88 LYS A O 1
ATOM 678 N N . GLN A 1 89 ? 13.115 6.014 -22.113 1.00 77.69 89 GLN A N 1
ATOM 679 C CA . GLN A 1 89 ? 14.222 6.160 -23.063 1.00 77.69 89 GLN A CA 1
ATOM 680 C C . GLN A 1 89 ? 14.525 4.844 -23.782 1.00 77.69 89 GLN A C 1
ATOM 682 O O . GLN A 1 89 ? 14.615 4.844 -25.001 1.00 77.69 89 GLN A O 1
ATOM 687 N N . ASN A 1 90 ? 14.595 3.723 -23.062 1.00 78.69 90 ASN A N 1
ATOM 688 C CA . ASN A 1 90 ? 14.812 2.405 -23.657 1.00 78.69 90 ASN A CA 1
ATOM 689 C C . ASN A 1 90 ? 13.661 1.981 -24.571 1.00 78.69 90 ASN A C 1
ATOM 691 O O . ASN A 1 90 ? 13.920 1.444 -25.636 1.00 78.69 90 ASN A O 1
ATOM 695 N N . ALA A 1 91 ? 12.407 2.245 -24.200 1.00 78.50 91 ALA A N 1
ATOM 696 C CA . ALA A 1 91 ? 11.261 1.965 -25.064 1.00 78.50 91 ALA A CA 1
ATOM 697 C C . ALA A 1 91 ? 11.302 2.804 -26.351 1.00 78.50 91 ALA A C 1
ATOM 699 O O . ALA A 1 91 ? 11.020 2.286 -27.427 1.00 78.50 91 ALA A O 1
ATOM 700 N N . LYS A 1 92 ? 11.707 4.079 -26.252 1.00 73.69 92 LYS A N 1
ATOM 701 C CA . LYS A 1 92 ? 11.931 4.943 -27.416 1.00 73.69 92 LYS A CA 1
ATOM 702 C C . LYS A 1 92 ? 13.071 4.412 -28.290 1.00 73.69 92 LYS A C 1
ATOM 704 O O . LYS A 1 92 ? 12.877 4.224 -29.478 1.00 73.69 92 LYS A O 1
ATOM 709 N N . LEU A 1 93 ? 14.2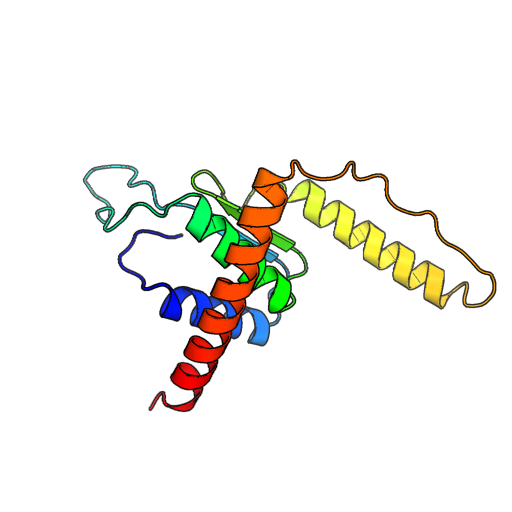11 4.078 -27.687 1.00 69.12 93 LEU A N 1
ATOM 710 C CA . LEU A 1 93 ? 15.355 3.494 -28.388 1.00 69.12 93 LEU A CA 1
ATOM 711 C C . LEU A 1 93 ? 15.011 2.151 -29.038 1.00 69.12 93 LEU A C 1
ATOM 713 O O . LEU A 1 93 ? 15.460 1.894 -30.136 1.00 69.12 93 LEU A O 1
ATOM 717 N N . GLN A 1 94 ? 14.210 1.293 -28.408 1.00 67.88 94 GLN A N 1
ATOM 718 C CA . GLN A 1 94 ? 13.780 0.022 -29.002 1.00 67.88 94 GLN A CA 1
ATOM 719 C C . GLN A 1 94 ? 12.779 0.213 -30.145 1.00 67.88 94 GLN A C 1
ATOM 721 O O . GLN A 1 94 ? 12.816 -0.550 -31.105 1.00 67.88 94 GLN A O 1
ATOM 726 N N . ALA A 1 95 ? 11.912 1.225 -30.065 1.00 66.38 95 ALA A N 1
ATOM 727 C CA . ALA A 1 95 ? 11.062 1.620 -31.185 1.00 66.38 95 ALA A CA 1
ATOM 728 C C . ALA A 1 95 ? 11.892 2.184 -32.354 1.00 66.38 95 ALA A C 1
ATOM 730 O O . ALA A 1 95 ? 11.564 1.930 -33.509 1.00 66.38 95 ALA A O 1
ATOM 731 N N . ASP A 1 96 ? 12.986 2.887 -32.045 1.00 61.72 96 ASP A N 1
ATOM 732 C CA . ASP A 1 96 ? 13.919 3.446 -33.027 1.00 61.72 96 ASP A CA 1
ATOM 733 C C . ASP A 1 96 ? 14.913 2.384 -33.577 1.00 61.72 96 ASP A C 1
ATOM 735 O O . ASP A 1 96 ? 15.396 2.519 -34.698 1.00 61.72 96 ASP A O 1
ATOM 739 N N . VAL A 1 97 ? 15.210 1.313 -32.821 1.00 60.94 97 VAL A N 1
ATOM 740 C CA . VAL A 1 97 ? 16.239 0.276 -33.097 1.00 60.94 97 VAL A CA 1
ATOM 741 C C . VAL A 1 97 ? 15.606 -1.122 -33.246 1.00 60.94 97 VAL A C 1
ATOM 743 O O . VAL A 1 97 ? 16.104 -2.119 -32.733 1.00 60.94 97 VAL A O 1
ATOM 746 N N . GLY A 1 98 ? 14.489 -1.232 -33.969 1.00 50.47 98 GLY A N 1
ATOM 747 C CA . GLY A 1 98 ? 13.772 -2.494 -34.229 1.00 50.47 98 GLY A CA 1
ATOM 748 C C . GLY A 1 98 ? 14.543 -3.60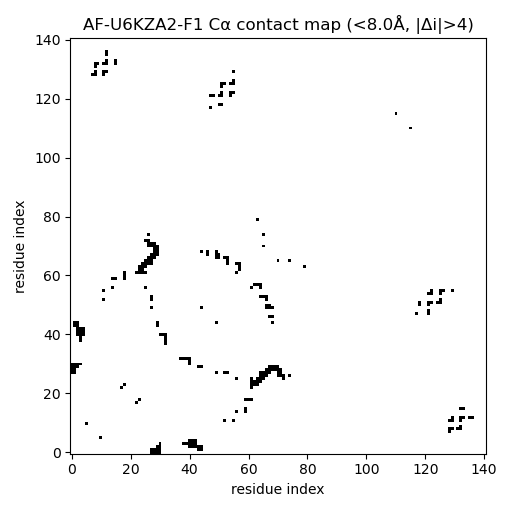8 -34.970 1.00 50.47 98 GLY A C 1
ATOM 749 O O . GLY A 1 98 ? 13.948 -4.634 -35.287 1.00 50.47 98 GLY A O 1
ATOM 750 N N . GLU A 1 99 ? 15.849 -3.475 -35.214 1.00 50.66 99 GLU A N 1
ATOM 751 C CA . GLU A 1 99 ? 16.711 -4.513 -35.787 1.00 50.66 99 GLU A CA 1
ATOM 752 C C . GLU A 1 99 ? 18.062 -4.553 -35.053 1.00 50.66 99 GLU A C 1
ATOM 754 O O . GLU A 1 99 ? 18.929 -3.727 -35.310 1.00 50.66 99 GLU A O 1
ATOM 759 N N . LEU A 1 100 ? 18.228 -5.516 -34.135 1.00 46.56 100 LEU A N 1
ATOM 760 C CA . LEU A 1 100 ? 19.456 -6.257 -33.763 1.00 46.56 100 LEU A CA 1
ATOM 761 C C . LEU A 1 100 ? 19.442 -6.652 -32.270 1.00 46.56 100 LEU A C 1
ATOM 763 O O . LEU A 1 100 ? 19.174 -5.867 -31.367 1.00 46.56 100 LEU A O 1
ATOM 767 N N . ARG A 1 101 ? 19.684 -7.947 -32.043 1.00 47.97 101 ARG A N 1
ATOM 768 C CA . ARG A 1 101 ? 19.446 -8.726 -30.813 1.00 47.97 101 ARG A CA 1
ATOM 769 C C . ARG A 1 101 ? 20.206 -8.263 -29.557 1.00 47.97 101 ARG A C 1
ATOM 771 O O . ARG A 1 101 ? 21.390 -7.967 -29.622 1.00 47.97 101 ARG A O 1
ATOM 778 N N . GLY A 1 102 ? 19.560 -8.501 -28.405 1.00 48.78 102 GLY A N 1
ATOM 779 C CA . GLY A 1 102 ? 20.200 -9.018 -27.181 1.00 48.78 102 GLY A CA 1
ATOM 780 C C . GLY A 1 102 ? 20.653 -7.980 -26.151 1.00 48.78 102 GLY A C 1
ATOM 781 O O . GLY A 1 102 ? 21.832 -7.661 -26.075 1.00 48.78 102 GLY A O 1
ATOM 782 N N . GLY A 1 103 ? 19.730 -7.499 -25.309 1.00 45.78 103 GLY A N 1
ATOM 783 C CA . GLY A 1 103 ? 20.060 -6.644 -24.159 1.00 45.78 103 GLY A CA 1
ATOM 784 C C . GLY A 1 103 ? 20.632 -7.428 -22.960 1.00 45.78 103 GLY A C 1
ATOM 785 O O . GLY A 1 103 ? 20.301 -8.604 -22.789 1.00 45.78 103 GLY A O 1
ATOM 786 N N . PRO A 1 104 ? 21.472 -6.801 -22.113 1.00 42.12 104 PRO A N 1
ATOM 787 C CA . PRO A 1 104 ? 22.172 -7.477 -21.023 1.00 42.12 104 PRO A CA 1
ATOM 788 C C . PRO A 1 104 ? 21.232 -7.850 -19.864 1.00 42.12 104 PRO A C 1
ATOM 790 O O . PRO A 1 104 ? 20.347 -7.082 -19.482 1.00 42.12 104 PRO A O 1
ATOM 793 N N . GLN A 1 105 ? 21.448 -9.034 -19.284 1.00 43.09 105 GLN A N 1
ATOM 794 C CA . GLN A 1 105 ? 20.774 -9.500 -18.069 1.00 43.09 105 GLN A CA 1
ATOM 795 C C . GLN A 1 105 ? 21.187 -8.658 -16.854 1.00 43.09 105 GLN A C 1
ATOM 797 O O . GLN A 1 105 ? 22.371 -8.422 -16.615 1.00 43.09 105 GLN A O 1
ATOM 802 N N . ALA A 1 106 ? 20.199 -8.230 -16.065 1.00 40.28 106 ALA A N 1
ATOM 803 C CA . ALA A 1 106 ? 20.421 -7.518 -14.815 1.00 40.28 106 ALA A CA 1
ATOM 804 C C . ALA A 1 106 ? 21.030 -8.447 -13.752 1.00 40.28 106 ALA A C 1
ATOM 806 O O . ALA A 1 106 ? 20.486 -9.509 -13.451 1.00 40.28 106 ALA A O 1
ATOM 807 N N . LEU A 1 107 ? 22.131 -8.005 -13.143 1.00 38.00 107 LEU A N 1
ATOM 808 C CA . LEU A 1 107 ? 22.734 -8.628 -11.968 1.00 38.00 107 LEU A CA 1
ATOM 809 C C . LEU A 1 107 ? 21.853 -8.365 -10.738 1.00 38.00 107 LEU A C 1
ATOM 811 O O . LEU A 1 107 ? 21.915 -7.296 -10.132 1.00 38.00 107 LEU A O 1
ATOM 815 N N . GLN A 1 108 ? 21.041 -9.347 -10.355 1.00 44.59 108 GLN A N 1
ATOM 816 C CA . GLN A 1 108 ? 20.494 -9.456 -9.004 1.00 44.59 108 GLN A CA 1
ATOM 817 C C . GLN A 1 108 ? 20.928 -10.811 -8.447 1.00 44.59 108 GLN A C 1
ATOM 819 O O . GLN A 1 108 ? 20.598 -11.852 -9.012 1.00 44.59 108 GLN A O 1
ATOM 824 N N . GLY A 1 109 ? 21.719 -10.796 -7.371 1.00 40.25 109 GLY A N 1
ATOM 825 C CA . GLY A 1 109 ? 22.055 -12.019 -6.642 1.00 40.25 109 GLY A CA 1
ATOM 826 C C . GLY A 1 109 ? 20.778 -12.683 -6.110 1.00 40.25 109 GLY A C 1
ATOM 827 O O . GLY A 1 109 ? 19.822 -11.970 -5.785 1.00 40.25 109 GLY A O 1
ATOM 828 N N . PRO A 1 110 ? 20.730 -14.025 -6.039 1.00 39.06 110 PRO A N 1
ATOM 829 C CA . PRO A 1 110 ? 19.526 -14.725 -5.620 1.00 39.06 110 PRO A CA 1
ATOM 830 C C . PRO A 1 110 ? 19.156 -14.328 -4.180 1.00 39.06 110 PRO A C 1
ATOM 832 O O . PRO A 1 110 ? 20.044 -14.227 -3.327 1.00 39.06 110 PRO A O 1
ATOM 835 N N . PRO A 1 111 ? 17.865 -14.093 -3.881 1.00 52.56 111 PRO A N 1
ATOM 836 C CA . PRO A 1 111 ? 17.424 -13.889 -2.508 1.00 52.56 111 PRO A CA 1
ATOM 837 C C . PRO A 1 111 ? 17.758 -15.125 -1.661 1.00 52.56 111 PRO A C 1
ATOM 839 O O . PRO A 1 111 ? 17.815 -16.245 -2.170 1.00 52.56 111 PRO A O 1
ATOM 842 N N . SER A 1 112 ? 17.962 -14.934 -0.353 1.00 62.56 112 SER A N 1
ATOM 843 C CA . SER A 1 112 ? 18.104 -16.066 0.572 1.00 62.56 112 SER A CA 1
ATOM 844 C C . SER A 1 112 ? 16.880 -16.986 0.451 1.00 62.56 112 SER A C 1
ATOM 846 O O . SER A 1 112 ? 15.759 -16.508 0.261 1.00 62.56 112 SER A O 1
ATOM 848 N N . ALA A 1 113 ? 17.077 -18.300 0.576 1.00 59.75 113 ALA A N 1
ATOM 849 C CA . ALA A 1 113 ? 16.004 -19.286 0.419 1.00 59.75 113 ALA A CA 1
ATOM 850 C C . ALA A 1 113 ? 14.783 -19.001 1.323 1.00 59.75 113 ALA A C 1
ATOM 852 O O . ALA A 1 113 ? 13.645 -19.223 0.915 1.00 59.75 113 ALA A O 1
ATOM 853 N N . ALA A 1 114 ? 15.002 -18.428 2.514 1.00 57.44 114 ALA A N 1
ATOM 854 C CA . ALA A 1 114 ? 13.932 -18.025 3.427 1.00 57.44 114 ALA A CA 1
ATOM 855 C C . ALA A 1 114 ? 13.132 -16.813 2.913 1.00 57.44 114 ALA A C 1
ATOM 857 O O . ALA A 1 114 ? 11.909 -16.777 3.037 1.00 57.44 114 ALA A O 1
ATOM 858 N N . ALA A 1 115 ? 13.805 -15.839 2.291 1.00 60.03 115 ALA A N 1
ATOM 859 C CA . ALA A 1 115 ? 13.148 -14.693 1.667 1.00 60.03 115 ALA A CA 1
ATOM 860 C C . ALA A 1 115 ? 12.356 -15.108 0.415 1.00 60.03 115 ALA A C 1
ATOM 862 O O . ALA A 1 115 ? 11.269 -14.589 0.176 1.00 60.03 115 ALA A O 1
ATOM 863 N N . ALA A 1 116 ? 12.862 -16.082 -0.348 1.00 62.84 116 ALA A N 1
ATOM 864 C CA . ALA A 1 116 ? 12.166 -16.634 -1.508 1.00 62.84 116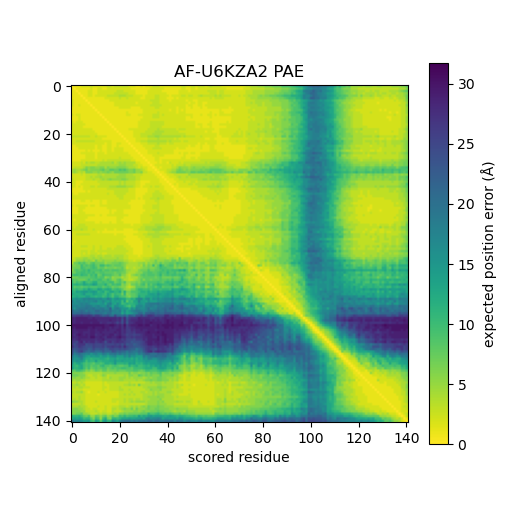 ALA A CA 1
ATOM 865 C C . ALA A 1 116 ? 10.880 -17.387 -1.114 1.00 62.84 116 ALA A C 1
ATOM 867 O O . ALA A 1 116 ? 9.838 -17.182 -1.732 1.00 62.84 116 ALA A O 1
ATOM 868 N N . ALA A 1 117 ? 10.929 -18.203 -0.056 1.00 69.12 117 ALA A N 1
ATOM 869 C CA . ALA A 1 117 ? 9.757 -18.922 0.449 1.00 69.12 117 ALA A CA 1
ATOM 870 C C . ALA A 1 117 ? 8.682 -17.969 1.003 1.00 69.12 117 ALA A C 1
ATOM 872 O O . ALA A 1 117 ? 7.501 -18.118 0.691 1.00 69.12 117 ALA A O 1
ATOM 873 N N . ALA A 1 118 ? 9.088 -16.948 1.767 1.00 71.56 118 ALA A N 1
ATOM 874 C CA . ALA A 1 118 ? 8.172 -15.925 2.270 1.00 71.56 118 ALA A CA 1
ATOM 875 C C . ALA A 1 118 ? 7.529 -15.107 1.133 1.00 71.56 118 ALA A C 1
ATOM 877 O O . ALA A 1 118 ? 6.343 -14.793 1.200 1.00 71.56 118 ALA A O 1
ATOM 878 N N . ALA A 1 119 ? 8.283 -14.809 0.069 1.00 74.31 119 ALA A N 1
ATOM 879 C CA . ALA A 1 119 ? 7.764 -14.121 -1.111 1.00 74.31 119 ALA A CA 1
ATOM 880 C C . ALA A 1 119 ? 6.753 -14.975 -1.898 1.00 74.31 119 ALA A C 1
ATOM 882 O O . ALA A 1 119 ? 5.760 -14.444 -2.390 1.00 74.31 119 ALA A O 1
ATOM 883 N N . ALA A 1 120 ? 6.971 -16.292 -1.993 1.00 81.38 120 ALA A N 1
ATOM 884 C CA . ALA A 1 120 ? 6.033 -17.205 -2.646 1.00 81.38 120 ALA A CA 1
ATOM 885 C C . ALA A 1 120 ? 4.690 -17.271 -1.898 1.00 81.38 120 ALA A C 1
ATOM 887 O O . ALA A 1 120 ? 3.642 -17.074 -2.511 1.00 81.38 12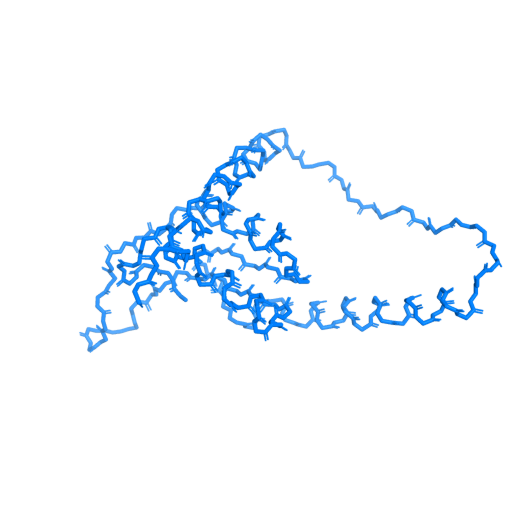0 ALA A O 1
ATOM 888 N N . ALA A 1 121 ? 4.730 -17.439 -0.572 1.00 86.44 121 ALA A N 1
ATOM 889 C CA . ALA A 1 121 ? 3.529 -17.415 0.265 1.00 86.44 121 ALA A CA 1
ATOM 890 C C . ALA A 1 121 ? 2.799 -16.062 0.178 1.00 86.44 121 ALA A C 1
ATOM 892 O O . ALA A 1 121 ? 1.576 -16.009 0.057 1.00 86.44 121 ALA A O 1
ATOM 893 N N . ALA A 1 122 ? 3.552 -14.956 0.168 1.00 87.38 122 ALA A N 1
ATOM 894 C CA . ALA A 1 122 ? 2.979 -13.625 0.018 1.00 87.38 122 ALA A CA 1
ATOM 895 C C . ALA A 1 122 ? 2.285 -13.426 -1.340 1.00 87.38 122 ALA A C 1
ATOM 897 O O . ALA A 1 122 ? 1.251 -12.764 -1.408 1.00 87.38 122 ALA A O 1
ATOM 898 N N . ALA A 1 123 ? 2.834 -13.996 -2.416 1.00 87.19 123 ALA A N 1
ATOM 899 C CA . ALA A 1 123 ? 2.264 -13.908 -3.757 1.00 87.19 123 ALA A CA 1
ATOM 900 C C . ALA A 1 123 ? 0.970 -14.725 -3.915 1.00 87.19 123 ALA A C 1
ATOM 902 O O . ALA A 1 123 ? 0.056 -14.269 -4.604 1.00 87.19 123 ALA A O 1
ATOM 903 N N . GLU A 1 124 ? 0.884 -15.896 -3.279 1.00 89.44 124 GLU A N 1
ATOM 904 C CA . GLU A 1 124 ? -0.331 -16.722 -3.247 1.00 89.44 124 GLU A CA 1
ATOM 905 C C . GLU A 1 124 ? -1.449 -16.013 -2.475 1.00 89.44 124 GLU A C 1
ATOM 907 O O . GLU A 1 124 ? -2.540 -15.797 -3.004 1.00 89.44 124 GLU A O 1
ATOM 912 N N . GLN A 1 125 ? -1.135 -15.530 -1.270 1.00 91.50 125 GLN A N 1
ATOM 913 C CA . GLN A 1 125 ? -2.080 -14.770 -0.456 1.00 91.50 125 GLN A CA 1
ATOM 914 C C . GLN A 1 125 ? -2.523 -13.471 -1.153 1.00 91.50 125 GLN A C 1
ATOM 916 O O . GLN A 1 125 ? -3.684 -13.073 -1.061 1.00 91.50 125 GLN A O 1
ATOM 921 N N . ALA A 1 126 ? -1.619 -12.809 -1.883 1.00 91.88 126 ALA A N 1
ATOM 922 C CA . ALA A 1 126 ? -1.952 -11.638 -2.687 1.00 91.88 126 ALA A CA 1
ATOM 923 C C . ALA A 1 126 ? -2.971 -11.966 -3.786 1.00 91.88 126 ALA A C 1
ATOM 925 O O . ALA A 1 126 ? -3.913 -11.198 -3.979 1.00 91.88 126 ALA A O 1
ATOM 926 N N . ALA A 1 127 ? -2.817 -13.098 -4.477 1.00 90.81 127 ALA A N 1
ATOM 927 C CA . ALA A 1 127 ? -3.731 -13.514 -5.536 1.00 90.81 127 ALA A CA 1
ATOM 928 C C . ALA A 1 127 ? -5.142 -13.797 -4.996 1.00 90.81 127 ALA A C 1
ATOM 930 O O . ALA A 1 127 ? -6.117 -13.273 -5.542 1.00 90.81 127 ALA A O 1
ATOM 931 N N . GLU A 1 128 ? -5.244 -14.538 -3.888 1.00 93.38 128 GLU A N 1
ATOM 932 C CA . GLU A 1 128 ? -6.520 -14.815 -3.214 1.00 93.38 128 GLU A CA 1
ATOM 933 C C . GLU A 1 128 ? -7.220 -13.512 -2.795 1.00 93.38 128 GLU A C 1
ATOM 935 O O . GLU A 1 128 ? -8.418 -13.315 -3.019 1.00 93.38 128 GLU A O 1
ATOM 940 N N . LEU A 1 129 ? -6.455 -12.575 -2.231 1.00 93.81 129 LEU A N 1
ATOM 941 C CA . LEU A 1 129 ? -6.979 -11.290 -1.791 1.00 93.81 129 LEU A CA 1
ATOM 942 C C . LEU A 1 129 ? -7.449 -10.420 -2.967 1.00 93.81 129 LEU A C 1
ATOM 944 O O . LEU A 1 129 ? -8.483 -9.755 -2.875 1.00 93.81 129 LEU A O 1
ATOM 948 N N . ALA A 1 130 ? -6.727 -10.446 -4.092 1.00 92.00 130 ALA A N 1
ATOM 949 C CA . ALA A 1 130 ? -7.134 -9.763 -5.318 1.00 92.00 130 ALA A CA 1
ATOM 950 C C . ALA A 1 130 ? -8.460 -10.312 -5.860 1.00 92.00 130 ALA A C 1
ATOM 952 O O . ALA A 1 130 ? -9.294 -9.538 -6.334 1.00 92.00 130 ALA A O 1
ATOM 953 N N . GLU A 1 131 ? -8.660 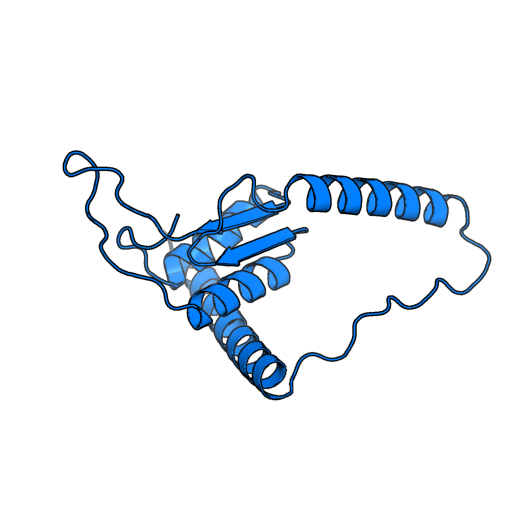-11.629 -5.805 1.00 93.25 131 GLU A N 1
ATOM 954 C CA . GLU A 1 131 ? -9.900 -12.263 -6.245 1.00 93.25 131 GLU A CA 1
ATOM 955 C C . GLU A 1 131 ? -11.081 -11.846 -5.363 1.00 93.25 131 GLU A C 1
ATOM 957 O O . GLU A 1 131 ? -12.082 -11.343 -5.880 1.00 93.25 131 GLU A O 1
ATOM 962 N N . LYS A 1 132 ? -10.927 -11.937 -4.037 1.00 93.62 132 LYS A N 1
ATOM 963 C CA . LYS A 1 132 ? -11.932 -11.475 -3.065 1.00 93.62 132 LYS A CA 1
ATOM 964 C C . LYS A 1 132 ? -12.304 -10.008 -3.278 1.00 93.62 132 LYS A C 1
ATOM 966 O O . LYS A 1 132 ? -13.484 -9.664 -3.293 1.00 93.62 132 LYS A O 1
ATOM 971 N N . ALA A 1 133 ? -11.314 -9.146 -3.500 1.00 92.69 133 ALA A N 1
ATOM 972 C CA . ALA A 1 133 ? -11.543 -7.727 -3.756 1.00 92.69 133 ALA A CA 1
ATOM 973 C C . ALA A 1 133 ? -12.321 -7.481 -5.060 1.00 92.69 133 ALA A C 1
ATOM 975 O O . ALA A 1 133 ? -13.234 -6.656 -5.096 1.00 92.69 133 ALA A O 1
ATOM 976 N N . ARG A 1 134 ? -12.013 -8.223 -6.135 1.00 92.19 134 ARG A N 1
ATOM 977 C CA . ARG A 1 134 ? -12.767 -8.146 -7.400 1.00 92.19 134 ARG A CA 1
ATOM 978 C C . ARG A 1 134 ? -14.215 -8.593 -7.216 1.00 92.19 134 ARG A C 1
ATOM 980 O O . ARG A 1 134 ? -15.112 -7.920 -7.715 1.00 92.19 134 ARG A O 1
ATOM 987 N N . GLN A 1 135 ? -14.443 -9.680 -6.480 1.00 92.19 135 GLN A N 1
ATOM 988 C CA . GLN A 1 135 ? -15.791 -10.159 -6.167 1.00 92.19 135 GLN A CA 1
ATOM 989 C C . GLN A 1 135 ? -16.575 -9.111 -5.364 1.00 92.19 135 GLN A C 1
ATOM 991 O O . GLN A 1 135 ? -17.707 -8.793 -5.721 1.00 92.19 135 GLN A O 1
ATOM 996 N N . ARG A 1 136 ? -15.972 -8.500 -4.337 1.00 91.94 136 ARG A N 1
ATOM 997 C CA . ARG A 1 136 ? -16.623 -7.448 -3.534 1.00 91.94 136 ARG A CA 1
ATOM 998 C C . ARG A 1 136 ? -16.981 -6.210 -4.354 1.00 91.94 136 ARG A C 1
ATOM 1000 O O . ARG A 1 136 ? -18.093 -5.706 -4.222 1.00 91.94 136 ARG A O 1
ATOM 1007 N N . LEU A 1 137 ? -16.096 -5.763 -5.248 1.00 89.56 137 LEU A N 1
ATOM 1008 C CA . LEU A 1 137 ? -16.375 -4.628 -6.137 1.00 89.56 137 LEU A CA 1
ATOM 1009 C C . LEU A 1 137 ? -17.553 -4.885 -7.089 1.00 89.56 137 LEU A C 1
ATOM 1011 O O . LEU A 1 137 ? -18.276 -3.946 -7.405 1.00 89.56 137 LEU A O 1
ATOM 1015 N N . GLN A 1 138 ? -17.768 -6.129 -7.526 1.00 87.75 138 GLN A N 1
ATOM 1016 C CA . GLN A 1 138 ? -18.898 -6.490 -8.395 1.00 87.75 138 GLN A CA 1
ATOM 1017 C C . GLN A 1 138 ? -20.255 -6.458 -7.676 1.00 87.75 138 GLN A C 1
ATOM 1019 O O . GLN A 1 138 ? -21.277 -6.276 -8.329 1.00 87.75 138 GLN A O 1
ATOM 1024 N N . HIS A 1 139 ? -20.271 -6.630 -6.352 1.00 84.94 139 HIS A N 1
ATOM 1025 C CA . HIS A 1 139 ? -21.493 -6.723 -5.543 1.00 84.94 139 HIS A CA 1
ATOM 1026 C C . HIS A 1 139 ? -21.765 -5.450 -4.731 1.00 84.94 139 HIS A C 1
ATOM 1028 O O . HIS A 1 139 ? -22.569 -5.465 -3.797 1.00 84.94 139 HIS A O 1
ATOM 1034 N N . ARG A 1 140 ? -21.079 -4.347 -5.050 1.00 74.25 140 ARG A N 1
ATOM 1035 C CA . ARG A 1 140 ? -21.298 -3.068 -4.378 1.00 74.25 140 ARG A CA 1
ATOM 1036 C C . ARG A 1 140 ? -22.584 -2.424 -4.930 1.00 74.25 140 ARG A C 1
ATOM 1038 O O . ARG A 1 140 ? -22.691 -2.326 -6.152 1.00 74.25 140 ARG A O 1
ATOM 1045 N N . PRO A 1 141 ? -23.548 -2.045 -4.070 1.00 53.09 141 PRO A N 1
ATOM 1046 C CA . PRO A 1 141 ? -24.786 -1.393 -4.498 1.00 53.09 141 PRO A CA 1
ATOM 1047 C C . PRO A 1 141 ? -24.543 -0.008 -5.106 1.00 53.09 141 PRO A C 1
ATOM 1049 O O . PRO A 1 141 ? -23.513 0.623 -4.763 1.00 53.09 141 PRO A O 1
#

pLDDT: mean 84.62, std 16.66, range [38.0, 98.25]

InterPro domains:
  IPR003698 Lipoyl synthase [PTHR10949] (1-91)
  IPR058240 Radical SAM superfamily [SSF102114] (1-90)

Nearest PDB structures (foldseek):
  4u0p-assembly1_B  TM=9.968E-01  e=1.756E-04  Thermosynechococcus vestitus BP-1
  5exi-assembly1_A  TM=9.195E-01  e=1.756E-04  Mycobacterium tuberculosis H37Rv
  5exk-assembly4_G  TM=9.813E-01  e=4.355E-04  Mycobacterium tuberculosis H37Rv

Solvent-accessible surface area (backbone atoms only — not comparable to full-atom values): 8184 Å² total; per-residue (Å²): 109,41,24,75,70,78,51,74,48,56,54,39,36,50,51,52,53,40,43,76,69,67,49,50,68,49,57,42,15,49,54,71,62,88,51,91,88,52,72,71,68,67,46,84,79,50,75,66,57,24,46,16,52,26,41,34,39,44,75,69,64,30,80,39,57,48,45,31,65,84,43,47,83,72,63,64,43,68,58,52,52,50,53,51,52,51,49,52,49,50,52,50,48,46,71,75,47,81,79,80,87,84,82,84,82,81,94,69,81,81,70,54,72,68,58,48,53,53,49,51,55,19,43,54,54,18,51,56,38,49,51,54,18,54,54,52,65,72,70,59,131